Protein AF-A0A7W6A6J6-F1 (afdb_monomer)

Radius of gyration: 18.3 Å; Cα contacts (8 Å, |Δi|>4): 117; chains: 1; bounding box: 33×58×47 Å

Foldseek 3Di:
DDPPPPPPPPPPVDPPQDPVLVVVCVVCVVVCVVLVHHSLNSSLLQLLLVCLLLCLLLVVLDDPVVSVCSLCVCPPPSLVVDPVSVVSNVSSVVSNVNSVVVNVPDPDDSVNSVVSVVVSVVSSVCSVPDDD

Organism: NCBI:txid74329

Sequence (132 aa):
MIAIIAAALLIQAAPREDPGFTDIWNEYGSAMEAEGITRRMAAQAYTWTEGQYHLGLCRRYLDQDDVTFWREWWKNTPLEQSVMGRRLLEVGSTNYTEGLEAAVTEPITSAHCQRIADSWFADMKRLTEEPQ

Secondary structure (DSSP, 8-state):
------------------HHHHHHHHHHHHHHHHTT--HHHHHHHHHHHHHHHHHHHTGGGS-HHHHHHHHTTTTTSHHHHSHHHHHHHHHHHHHHHHHHHHTTTS---HHHHHHHHHHHHHHHHHHHHS--

Solvent-accessible surface area (backbone atoms only — not comparable to full-atom values): 7647 Å² total; per-residue (Å²): 138,84,83,78,79,79,78,76,77,78,71,72,73,68,79,81,69,53,70,70,55,52,54,51,42,75,76,43,36,73,61,35,45,75,51,65,39,47,71,60,56,50,51,47,46,50,56,49,24,64,46,21,24,56,52,25,40,35,40,94,69,50,58,68,66,60,52,48,49,64,77,46,64,58,66,96,41,54,40,70,79,23,75,67,34,38,51,46,55,49,52,17,52,49,31,20,52,54,13,44,59,46,44,77,78,51,97,76,50,60,74,57,41,50,54,52,51,55,52,50,50,53,51,56,47,48,65,69,72,57,88,128

Structure (mmCIF, N/CA/C/O backbone):
data_AF-A0A7W6A6J6-F1
#
_entry.id   AF-A0A7W6A6J6-F1
#
loop_
_atom_site.group_PDB
_atom_site.id
_atom_site.type_symbol
_atom_site.label_atom_id
_atom_site.label_alt_id
_atom_site.label_comp_id
_atom_site.label_asym_id
_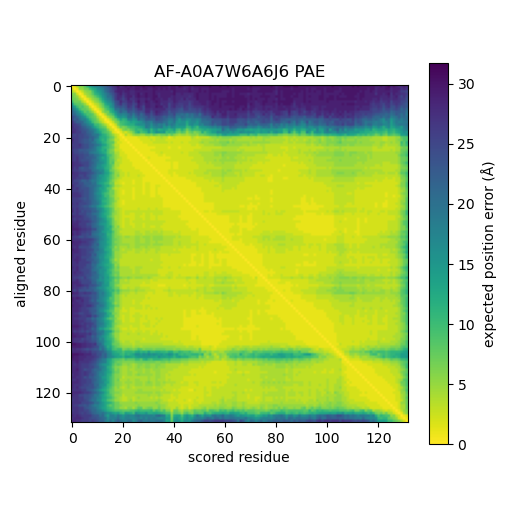atom_site.label_entity_id
_atom_site.label_seq_id
_atom_site.pdbx_PDB_ins_code
_atom_site.Cartn_x
_atom_site.Cartn_y
_atom_site.Cartn_z
_atom_site.occupancy
_atom_site.B_iso_or_equiv
_atom_site.auth_seq_id
_atom_site.auth_comp_id
_atom_site.auth_asym_id
_atom_site.auth_atom_id
_atom_site.pdbx_PDB_model_num
ATOM 1 N N . MET A 1 1 ? 13.145 -48.830 32.137 1.00 37.81 1 MET A N 1
ATOM 2 C CA . MET A 1 1 ? 13.127 -48.050 30.882 1.00 37.81 1 MET A CA 1
ATOM 3 C C . MET A 1 1 ? 12.206 -46.866 31.099 1.00 37.81 1 MET A C 1
ATOM 5 O O . MET A 1 1 ? 11.012 -47.076 31.250 1.00 37.81 1 MET A O 1
ATOM 9 N N . ILE A 1 2 ? 12.761 -45.664 31.237 1.00 41.75 2 ILE A N 1
ATOM 10 C CA . ILE A 1 2 ? 11.989 -44.428 31.410 1.00 41.75 2 ILE A CA 1
ATOM 11 C C . ILE A 1 2 ? 11.898 -43.793 30.025 1.00 41.75 2 ILE A C 1
ATOM 13 O O . ILE A 1 2 ? 12.915 -43.390 29.467 1.00 41.75 2 ILE A O 1
ATOM 17 N N . ALA A 1 3 ? 10.697 -43.772 29.450 1.00 43.38 3 ALA A N 1
ATOM 18 C CA . ALA A 1 3 ? 10.422 -43.026 28.233 1.00 43.38 3 ALA A CA 1
ATOM 19 C C . ALA A 1 3 ? 10.336 -41.542 28.606 1.00 43.38 3 ALA A C 1
ATOM 21 O O . ALA A 1 3 ? 9.366 -41.100 29.219 1.00 43.38 3 ALA A O 1
ATOM 22 N N . ILE A 1 4 ? 11.384 -40.787 28.283 1.00 46.91 4 ILE A N 1
ATOM 23 C CA . ILE A 1 4 ? 11.362 -39.329 28.364 1.00 46.91 4 ILE A CA 1
ATOM 24 C C . ILE A 1 4 ? 10.522 -38.852 27.180 1.00 46.91 4 ILE A C 1
ATOM 26 O O . ILE A 1 4 ? 10.977 -38.864 26.038 1.00 46.91 4 ILE A O 1
ATOM 30 N N . ILE A 1 5 ? 9.275 -38.473 27.451 1.00 52.53 5 ILE A N 1
ATOM 31 C CA . ILE A 1 5 ? 8.459 -37.727 26.498 1.00 52.53 5 ILE A CA 1
ATOM 32 C C . ILE A 1 5 ? 9.058 -36.323 26.454 1.00 52.53 5 ILE A C 1
ATOM 34 O O . ILE A 1 5 ? 8.854 -35.515 27.359 1.00 52.53 5 ILE A O 1
ATOM 38 N N . ALA A 1 6 ? 9.854 -36.057 25.421 1.00 46.44 6 ALA A N 1
ATOM 39 C CA . ALA A 1 6 ? 10.273 -34.711 25.083 1.00 46.44 6 ALA A CA 1
ATOM 40 C C . ALA A 1 6 ? 9.022 -33.936 24.654 1.00 46.44 6 ALA A C 1
ATOM 42 O O . ALA A 1 6 ? 8.547 -34.067 23.527 1.00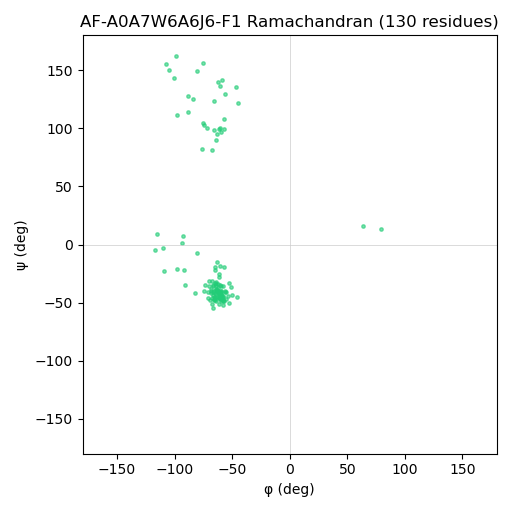 46.44 6 ALA A O 1
ATOM 43 N N . ALA A 1 7 ? 8.459 -33.161 25.580 1.00 46.25 7 ALA A N 1
ATOM 44 C CA . ALA A 1 7 ? 7.513 -32.112 25.253 1.00 46.25 7 ALA A CA 1
ATOM 45 C C . ALA A 1 7 ? 8.262 -31.090 24.392 1.00 46.25 7 ALA A C 1
ATOM 47 O O . ALA A 1 7 ? 8.986 -30.234 24.900 1.00 46.25 7 ALA A O 1
ATOM 48 N N . ALA A 1 8 ? 8.148 -31.238 23.073 1.00 43.28 8 ALA A N 1
ATOM 49 C CA . ALA A 1 8 ? 8.545 -30.217 22.128 1.00 43.28 8 ALA A CA 1
ATOM 50 C C . ALA A 1 8 ? 7.697 -28.977 22.430 1.00 43.28 8 ALA A C 1
ATOM 52 O O . ALA A 1 8 ? 6.520 -28.910 22.077 1.00 43.28 8 ALA A O 1
ATOM 53 N N . LEU A 1 9 ? 8.290 -28.023 23.147 1.00 41.59 9 LEU A N 1
ATOM 54 C CA . LEU A 1 9 ? 7.786 -26.664 23.237 1.00 41.59 9 LEU A CA 1
ATOM 55 C C . LEU A 1 9 ? 7.763 -26.123 21.802 1.00 41.59 9 LEU A C 1
ATOM 57 O O . LEU A 1 9 ? 8.781 -25.682 21.271 1.00 41.59 9 LEU A O 1
ATOM 61 N N . LEU A 1 10 ? 6.599 -26.187 21.158 1.00 40.84 10 LEU A N 1
ATOM 62 C CA . LEU A 1 10 ? 6.283 -25.343 20.017 1.00 40.84 10 LEU A CA 1
ATOM 63 C C . LEU A 1 10 ? 6.177 -23.920 20.566 1.00 40.84 10 LEU A C 1
ATOM 65 O O . LEU A 1 10 ? 5.091 -23.432 20.869 1.00 40.84 10 LEU A O 1
ATOM 69 N N . ILE A 1 11 ? 7.328 -23.269 20.744 1.00 37.56 11 ILE A N 1
ATOM 70 C CA . ILE A 1 11 ? 7.391 -21.814 20.761 1.00 37.56 11 ILE A CA 1
ATOM 71 C C . ILE A 1 11 ? 6.964 -21.426 19.349 1.00 37.56 11 ILE A C 1
ATOM 73 O O . ILE A 1 11 ? 7.779 -21.399 18.429 1.00 37.56 11 ILE A O 1
ATOM 77 N N . GLN A 1 12 ? 5.659 -21.227 19.159 1.00 38.56 12 GLN A N 1
ATOM 78 C CA . GLN A 1 12 ? 5.164 -20.420 18.059 1.00 38.56 12 GLN A CA 1
ATOM 79 C C . GLN A 1 12 ? 5.841 -19.075 18.276 1.00 38.56 12 GLN A C 1
ATOM 81 O O . GLN A 1 12 ? 5.498 -18.347 19.207 1.00 38.56 12 GLN A O 1
ATOM 86 N N . ALA A 1 13 ? 6.924 -18.830 17.537 1.00 38.00 13 ALA A N 1
ATOM 87 C CA . ALA A 1 13 ? 7.537 -17.523 17.513 1.00 38.00 13 ALA A CA 1
ATOM 88 C C . ALA A 1 13 ? 6.414 -16.598 17.066 1.00 38.00 13 ALA A C 1
ATOM 90 O O . ALA A 1 13 ? 5.965 -16.711 15.927 1.00 38.00 13 ALA A O 1
ATOM 91 N N . ALA A 1 14 ? 5.906 -15.781 17.994 1.00 44.00 14 ALA A N 1
ATOM 92 C CA . ALA A 1 14 ? 4.965 -14.736 17.647 1.00 44.00 14 ALA A CA 1
ATOM 93 C C . ALA A 1 14 ? 5.539 -14.026 16.414 1.00 44.00 14 ALA A C 1
ATOM 95 O O . ALA A 1 14 ? 6.767 -13.824 16.382 1.00 44.00 14 ALA A O 1
ATOM 96 N N . PRO A 1 15 ? 4.722 -13.731 15.390 1.00 47.38 15 PRO A N 1
ATOM 97 C CA . PRO A 1 15 ? 5.196 -12.974 14.242 1.00 47.38 15 PRO A CA 1
ATOM 98 C C . PRO A 1 15 ? 6.010 -11.799 14.770 1.00 47.38 15 PRO A C 1
ATOM 100 O O . PRO A 1 15 ? 5.532 -11.040 15.613 1.00 47.38 15 PRO A O 1
ATOM 103 N N . ARG A 1 16 ? 7.284 -11.713 14.366 1.00 47.41 16 ARG A N 1
ATOM 104 C CA . ARG A 1 16 ? 8.099 -10.539 14.674 1.00 47.41 16 ARG A CA 1
ATOM 105 C C . ARG A 1 16 ? 7.402 -9.370 13.997 1.00 47.41 16 ARG A C 1
ATOM 107 O O . ARG A 1 16 ? 7.521 -9.218 12.786 1.00 47.41 16 ARG A O 1
ATOM 114 N N . GLU A 1 17 ? 6.637 -8.612 14.770 1.00 54.16 17 GLU A N 1
ATOM 115 C CA . GLU A 1 17 ? 6.154 -7.312 14.341 1.00 54.16 17 GLU A CA 1
ATOM 116 C C . GLU A 1 17 ? 7.373 -6.431 14.076 1.00 54.16 17 GLU A C 1
ATOM 118 O O . GLU A 1 17 ? 8.356 -6.458 14.828 1.00 54.16 17 GLU A O 1
ATOM 123 N N . ASP A 1 18 ? 7.321 -5.694 12.970 1.00 62.03 18 ASP A N 1
ATOM 124 C CA . ASP A 1 18 ? 8.343 -4.717 12.635 1.00 62.03 18 ASP A CA 1
ATOM 125 C C . ASP A 1 18 ? 8.476 -3.714 13.802 1.00 62.03 18 ASP A C 1
ATOM 127 O O . ASP A 1 18 ? 7.452 -3.195 14.276 1.00 62.03 18 ASP A O 1
ATOM 131 N N . PRO A 1 19 ? 9.696 -3.441 14.311 1.00 60.66 19 PRO A N 1
ATOM 132 C CA . PRO A 1 19 ? 9.909 -2.421 15.334 1.00 60.66 19 PRO A CA 1
ATOM 133 C C . PRO A 1 19 ? 9.281 -1.069 14.962 1.00 60.66 19 PRO A C 1
ATOM 135 O O . PRO A 1 19 ? 8.696 -0.416 15.823 1.00 60.66 19 PRO A O 1
ATOM 138 N N . GLY A 1 20 ? 9.315 -0.696 13.678 1.00 78.94 20 GLY A N 1
ATOM 139 C CA . GLY A 1 20 ? 8.698 0.523 13.160 1.00 78.94 20 GLY A CA 1
ATOM 140 C C . GLY A 1 20 ? 7.175 0.532 13.294 1.00 78.94 20 GLY A C 1
ATOM 141 O O . GLY A 1 20 ? 6.601 1.550 13.683 1.00 78.94 20 GLY A O 1
ATOM 142 N N . PHE A 1 21 ? 6.505 -0.602 13.064 1.00 86.50 21 PHE A N 1
ATOM 143 C CA . PHE A 1 21 ? 5.060 -0.706 13.292 1.00 86.50 21 PHE A CA 1
ATOM 144 C C . PHE A 1 21 ? 4.708 -0.627 14.781 1.00 86.50 21 PHE A C 1
ATOM 146 O O . PHE A 1 21 ? 3.744 0.044 15.153 1.00 86.50 21 PHE A O 1
ATOM 153 N N . THR A 1 22 ? 5.490 -1.288 15.639 1.00 87.62 22 THR A N 1
ATOM 154 C CA . THR A 1 22 ? 5.242 -1.305 17.090 1.00 87.62 22 THR A CA 1
ATOM 155 C C . THR A 1 22 ? 5.264 0.106 17.675 1.00 87.62 22 THR A C 1
ATOM 157 O O . THR A 1 22 ? 4.384 0.455 18.463 1.00 87.62 22 THR A O 1
ATOM 160 N N . ASP A 1 23 ? 6.221 0.935 17.261 1.00 88.00 23 ASP A N 1
ATOM 161 C CA . ASP A 1 23 ? 6.324 2.322 17.718 1.00 88.00 23 ASP A CA 1
ATOM 162 C C . ASP A 1 23 ? 5.129 3.167 17.251 1.00 88.00 23 ASP A C 1
ATOM 164 O O . ASP A 1 23 ? 4.498 3.846 18.064 1.00 88.00 23 ASP A O 1
ATOM 168 N N . ILE A 1 24 ? 4.736 3.044 15.977 1.00 87.00 24 ILE A N 1
ATOM 169 C CA . ILE A 1 24 ? 3.548 3.723 15.431 1.00 87.00 24 ILE A CA 1
ATOM 170 C C . ILE A 1 24 ? 2.285 3.299 16.184 1.00 87.00 24 ILE A C 1
ATOM 172 O O . ILE A 1 24 ? 1.445 4.139 16.511 1.00 87.00 24 ILE A O 1
ATOM 176 N N . TRP A 1 25 ? 2.134 2.007 16.476 1.00 90.81 25 TRP A N 1
ATOM 177 C CA . TRP A 1 25 ? 0.975 1.507 17.205 1.00 90.81 25 TRP A CA 1
ATOM 178 C C . TRP A 1 25 ? 0.947 2.008 18.651 1.00 90.81 25 TRP A C 1
ATOM 180 O O . TRP A 1 25 ? -0.106 2.403 19.145 1.00 90.81 25 TRP A O 1
ATOM 190 N N . ASN A 1 26 ? 2.093 2.048 19.329 1.00 92.62 26 ASN A N 1
ATOM 191 C CA . ASN A 1 26 ? 2.172 2.574 20.691 1.00 92.62 26 ASN A CA 1
ATOM 192 C C . ASN A 1 26 ? 1.824 4.069 20.757 1.00 92.62 26 ASN A C 1
ATOM 194 O O . ASN A 1 26 ? 1.237 4.515 21.742 1.00 92.62 26 ASN A O 1
ATOM 198 N N . GLU A 1 27 ? 2.165 4.838 19.722 1.00 91.69 27 GLU A N 1
ATOM 199 C CA . GLU A 1 27 ? 1.893 6.275 19.666 1.00 91.69 27 GLU A CA 1
ATOM 200 C C . GLU A 1 27 ? 0.455 6.596 19.218 1.00 91.69 27 GLU A C 1
ATOM 202 O O . GLU A 1 27 ? -0.200 7.461 19.804 1.00 91.69 27 GLU A O 1
ATOM 207 N N . TYR A 1 28 ? -0.065 5.887 18.211 1.00 90.69 28 TYR A N 1
ATOM 208 C CA . TYR A 1 28 ? -1.320 6.238 17.531 1.00 90.69 28 TYR A CA 1
ATOM 209 C C . TYR A 1 28 ? -2.439 5.196 17.666 1.00 90.69 28 TYR A C 1
ATOM 211 O O . TYR A 1 28 ? -3.563 5.458 17.229 1.00 90.6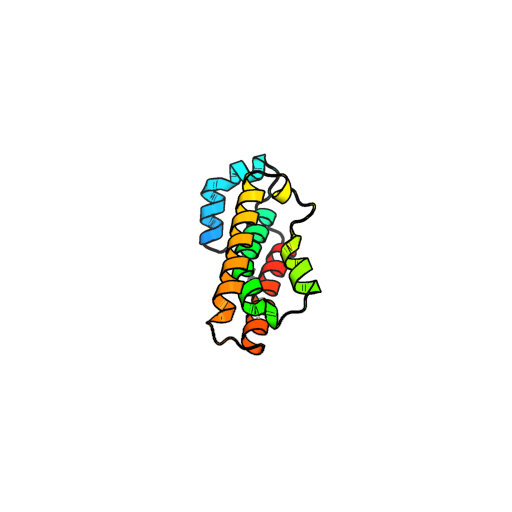9 28 TYR A O 1
ATOM 219 N N . GLY A 1 29 ? -2.177 4.043 18.288 1.00 93.12 29 GLY A N 1
ATOM 220 C CA . GLY A 1 29 ? -3.092 2.899 18.348 1.00 93.12 29 GLY A CA 1
ATOM 221 C C . GLY A 1 29 ? -4.466 3.250 18.911 1.00 93.12 29 GLY A C 1
ATOM 222 O O . GLY A 1 29 ? -5.472 2.979 18.266 1.00 93.12 29 GLY A O 1
ATOM 223 N N . SER A 1 30 ? -4.534 3.971 20.033 1.00 94.88 30 SER A N 1
ATOM 224 C CA . SER A 1 30 ? -5.817 4.388 20.625 1.00 94.88 30 SER A CA 1
ATOM 225 C C . SER A 1 30 ? -6.655 5.279 19.694 1.00 94.88 30 SER A C 1
ATOM 227 O O . SER A 1 30 ? -7.882 5.205 19.701 1.00 94.88 30 SER A O 1
ATOM 229 N N . ALA A 1 31 ? -6.012 6.133 18.888 1.00 92.94 31 ALA A N 1
ATOM 230 C CA . ALA A 1 31 ? -6.706 6.976 17.913 1.00 92.94 31 ALA A CA 1
ATOM 231 C C . ALA A 1 31 ? -7.186 6.156 16.707 1.00 92.94 31 ALA A C 1
ATOM 233 O O . ALA A 1 31 ? -8.305 6.346 16.238 1.00 92.94 31 ALA A O 1
ATOM 234 N N . MET A 1 32 ? -6.367 5.208 16.243 1.00 93.69 32 MET A N 1
ATOM 235 C CA . MET A 1 32 ? -6.746 4.255 15.199 1.00 93.69 32 MET A CA 1
ATOM 236 C C . MET A 1 32 ? -7.944 3.398 15.638 1.00 93.69 32 MET A C 1
ATOM 238 O O . MET A 1 32 ? -8.920 3.288 14.896 1.00 93.69 32 MET A O 1
ATOM 242 N N . GLU A 1 33 ? -7.931 2.874 16.864 1.00 95.56 33 GLU A N 1
ATOM 243 C CA . GLU A 1 33 ? -9.036 2.089 17.425 1.00 95.56 33 GLU A CA 1
ATOM 244 C C . GLU A 1 33 ? -10.331 2.902 17.528 1.00 95.56 33 GLU A C 1
ATOM 246 O O . GLU A 1 33 ? -11.398 2.404 17.164 1.00 95.56 33 GLU A O 1
ATOM 251 N N . ALA A 1 34 ? -10.248 4.169 17.953 1.00 94.88 34 ALA A N 1
ATOM 252 C CA . ALA A 1 34 ? -11.400 5.072 18.005 1.00 94.88 34 ALA A CA 1
ATOM 253 C C . ALA A 1 34 ? -12.025 5.333 16.619 1.00 94.88 34 ALA A C 1
ATOM 255 O O . ALA A 1 34 ? -13.217 5.625 16.524 1.00 94.88 34 ALA A O 1
ATOM 256 N N . GLU A 1 35 ? -11.242 5.192 15.547 1.00 94.44 35 GLU A N 1
ATOM 257 C CA . GLU A 1 35 ? -11.688 5.291 14.153 1.00 94.44 35 GLU A CA 1
ATOM 258 C C . GLU A 1 35 ? -12.087 3.930 13.544 1.00 94.44 35 GLU A C 1
ATOM 260 O O . GLU A 1 35 ? -12.373 3.840 12.349 1.00 94.44 35 GLU A O 1
ATOM 265 N N . GLY A 1 36 ? -12.130 2.860 14.347 1.00 94.19 36 GLY A N 1
ATOM 266 C CA . GLY A 1 36 ? -12.495 1.514 13.899 1.00 94.19 36 GLY A CA 1
ATOM 267 C C . GLY A 1 36 ? -11.368 0.756 13.190 1.00 94.19 36 GLY A C 1
ATOM 268 O O . GLY A 1 36 ? -11.620 -0.277 12.566 1.00 94.19 36 GLY A O 1
ATOM 269 N N . ILE A 1 37 ? -10.127 1.239 13.277 1.00 94.50 37 ILE A N 1
ATOM 270 C CA . ILE A 1 37 ? -8.946 0.548 12.760 1.00 94.50 37 ILE A CA 1
ATOM 271 C C . ILE A 1 37 ? -8.396 -0.375 13.843 1.00 94.50 37 ILE A C 1
ATOM 273 O O . ILE A 1 37 ? -7.893 0.062 14.873 1.00 94.50 37 ILE A O 1
ATOM 277 N N . THR A 1 38 ? -8.459 -1.678 13.584 1.00 93.31 38 THR A N 1
ATOM 278 C CA . THR A 1 38 ? -7.839 -2.682 14.458 1.00 93.31 38 THR A CA 1
ATOM 279 C C . THR A 1 38 ? -6.321 -2.701 14.280 1.00 93.31 38 THR A C 1
ATOM 281 O O . THR A 1 38 ? -5.824 -2.384 13.197 1.00 93.31 38 THR A O 1
ATOM 284 N N . ARG A 1 39 ? -5.581 -3.173 15.294 1.00 91.62 39 ARG A N 1
ATOM 285 C CA . ARG A 1 39 ? -4.125 -3.398 15.195 1.00 91.62 39 ARG A CA 1
ATOM 286 C C . ARG A 1 39 ? -3.742 -4.200 13.959 1.00 91.62 39 ARG A C 1
ATOM 288 O O . ARG A 1 39 ? -2.825 -3.819 13.244 1.00 91.62 39 ARG A O 1
ATOM 295 N N . ARG A 1 40 ? -4.492 -5.267 13.661 1.00 90.12 40 ARG A N 1
ATOM 296 C CA . ARG A 1 40 ? -4.272 -6.092 12.467 1.00 90.12 40 ARG A CA 1
ATOM 297 C C . ARG A 1 40 ? -4.414 -5.280 11.181 1.00 90.12 40 ARG A C 1
ATOM 299 O O . ARG A 1 40 ? -3.540 -5.350 10.327 1.00 90.12 40 ARG A O 1
ATOM 306 N N . MET A 1 41 ? -5.487 -4.502 11.045 1.00 91.94 41 MET A N 1
ATOM 307 C CA . MET A 1 41 ? -5.668 -3.636 9.875 1.00 91.94 41 MET A CA 1
ATOM 308 C C . MET A 1 41 ? -4.556 -2.595 9.760 1.00 91.94 41 MET A C 1
ATOM 310 O O . MET A 1 41 ? -4.092 -2.337 8.655 1.00 91.94 41 MET A O 1
ATOM 314 N N . ALA A 1 42 ? -4.127 -2.003 10.877 1.00 92.19 42 ALA A N 1
ATOM 315 C CA . ALA A 1 42 ? -3.027 -1.046 10.889 1.00 92.19 42 ALA A CA 1
ATOM 316 C C . ALA A 1 42 ? -1.707 -1.704 10.458 1.00 92.19 42 ALA A C 1
ATOM 318 O O . ALA A 1 42 ? -0.996 -1.136 9.636 1.00 92.19 42 ALA A O 1
ATOM 319 N N . ALA A 1 43 ? -1.421 -2.920 10.935 1.00 92.12 43 ALA A N 1
ATOM 320 C CA . ALA A 1 43 ? -0.247 -3.691 10.528 1.00 92.12 43 ALA A CA 1
ATOM 321 C C . ALA A 1 43 ? -0.283 -4.003 9.027 1.00 92.12 43 ALA A C 1
ATOM 323 O O . ALA A 1 43 ? 0.688 -3.764 8.317 1.00 92.12 43 ALA A O 1
ATOM 324 N N . GLN A 1 44 ? -1.431 -4.457 8.517 1.00 92.00 44 GLN A N 1
ATOM 325 C CA . GLN A 1 44 ? -1.611 -4.700 7.086 1.00 92.00 44 GLN A CA 1
ATOM 326 C C . GLN A 1 44 ? -1.459 -3.413 6.264 1.00 92.00 44 GLN A C 1
ATOM 328 O O . GLN A 1 44 ? -0.816 -3.438 5.223 1.00 92.00 44 GLN A O 1
ATOM 333 N N . ALA A 1 45 ? -2.004 -2.283 6.723 1.00 93.00 45 ALA A N 1
ATOM 334 C CA . ALA A 1 45 ? -1.864 -0.989 6.053 1.00 93.00 45 ALA A CA 1
ATOM 335 C C . ALA A 1 45 ? -0.415 -0.471 6.069 1.00 93.00 45 ALA A C 1
ATOM 337 O O . ALA A 1 45 ? 0.030 0.148 5.099 1.00 93.00 45 ALA A O 1
ATOM 338 N N . TYR A 1 46 ? 0.327 -0.743 7.143 1.00 92.06 46 TYR A N 1
ATOM 339 C CA . TYR A 1 46 ? 1.746 -0.423 7.261 1.00 92.06 46 TYR A CA 1
ATOM 340 C C . TYR A 1 46 ? 2.575 -1.250 6.272 1.00 92.06 46 TYR A C 1
ATOM 342 O O . TYR A 1 46 ? 3.219 -0.684 5.392 1.00 92.06 46 TYR A O 1
ATOM 350 N N . THR A 1 47 ? 2.452 -2.579 6.307 1.00 92.25 47 THR A N 1
ATOM 351 C CA . THR A 1 47 ? 3.125 -3.471 5.347 1.00 92.25 47 THR A CA 1
ATOM 352 C C . THR A 1 47 ? 2.703 -3.178 3.907 1.00 92.25 47 THR A C 1
ATOM 354 O O . THR A 1 47 ? 3.517 -3.240 2.984 1.00 92.25 47 THR A O 1
ATOM 357 N N . TRP A 1 48 ? 1.439 -2.805 3.689 1.00 94.88 48 TRP A N 1
ATOM 358 C CA . TRP A 1 48 ? 0.960 -2.351 2.390 1.00 94.88 48 TRP A CA 1
ATOM 359 C C . TRP A 1 48 ? 1.713 -1.109 1.912 1.00 94.88 48 TRP A C 1
ATOM 361 O O . TRP A 1 48 ? 2.168 -1.090 0.768 1.00 94.88 48 TRP A O 1
ATOM 371 N N . THR A 1 49 ? 1.869 -0.114 2.791 1.00 93.62 49 THR A N 1
ATOM 372 C CA . THR A 1 49 ? 2.571 1.155 2.538 1.00 93.62 49 THR A CA 1
ATOM 373 C C . THR A 1 49 ? 4.034 0.934 2.165 1.00 93.62 49 THR A C 1
ATOM 375 O O . THR A 1 49 ? 4.512 1.532 1.199 1.00 93.62 49 THR A O 1
ATOM 378 N N . GLU A 1 50 ? 4.736 0.057 2.881 1.00 89.88 50 GLU A N 1
ATOM 379 C CA . GLU A 1 50 ? 6.135 -0.286 2.590 1.00 89.88 50 GLU A CA 1
ATOM 380 C C . GLU A 1 50 ? 6.284 -0.981 1.233 1.00 89.88 50 GLU A C 1
ATOM 382 O O . GLU A 1 50 ? 7.157 -0.640 0.433 1.00 89.88 50 GLU A O 1
ATOM 387 N N . GLY A 1 51 ? 5.370 -1.903 0.918 1.00 93.31 51 GLY A N 1
ATOM 388 C CA . GLY A 1 51 ? 5.370 -2.609 -0.362 1.00 93.31 51 GLY A CA 1
ATOM 389 C C . GLY A 1 51 ? 5.107 -1.713 -1.572 1.00 93.31 51 GLY A C 1
ATOM 390 O O . GLY A 1 51 ? 5.493 -2.067 -2.687 1.00 93.31 51 GLY A O 1
ATOM 391 N N . GLN A 1 52 ? 4.486 -0.541 -1.387 1.00 96.81 52 GLN A N 1
ATOM 392 C CA . GLN A 1 52 ? 4.109 0.325 -2.504 1.00 96.81 52 GLN A CA 1
ATOM 393 C C . GLN A 1 52 ? 5.303 0.857 -3.295 1.00 96.81 52 GLN A C 1
ATOM 395 O O . GLN A 1 52 ? 5.221 0.902 -4.524 1.00 96.81 52 GLN A O 1
ATOM 400 N N . TYR A 1 53 ? 6.414 1.199 -2.633 1.00 95.50 53 TYR A N 1
ATOM 401 C CA . TYR A 1 53 ? 7.628 1.629 -3.333 1.00 95.50 53 TYR A CA 1
ATOM 402 C C . TYR A 1 53 ? 8.103 0.548 -4.300 1.00 95.50 53 TYR A C 1
ATOM 404 O O . TYR A 1 53 ? 8.291 0.793 -5.492 1.00 95.50 53 TYR A O 1
ATOM 412 N N . HIS A 1 54 ? 8.190 -0.688 -3.816 1.00 94.38 54 HIS A N 1
ATOM 413 C CA . HIS A 1 54 ? 8.588 -1.814 -4.643 1.00 94.38 54 HIS A CA 1
ATOM 414 C C . HIS A 1 54 ? 7.568 -2.144 -5.734 1.00 94.38 54 HIS A C 1
ATOM 416 O O . HIS A 1 54 ? 7.970 -2.483 -6.845 1.00 94.38 54 HIS A O 1
ATOM 422 N N . LEU A 1 55 ? 6.268 -1.998 -5.466 1.00 95.38 55 LEU A N 1
ATOM 423 C CA . LEU A 1 55 ? 5.219 -2.183 -6.469 1.00 95.38 55 LEU A CA 1
ATOM 424 C C . LEU A 1 55 ? 5.377 -1.196 -7.639 1.00 95.38 55 LEU A C 1
ATOM 426 O O . LEU A 1 55 ? 5.233 -1.591 -8.797 1.00 95.38 55 LEU A O 1
ATOM 430 N N . GLY A 1 56 ? 5.720 0.064 -7.350 1.00 96.06 56 GLY A N 1
ATOM 431 C CA . GLY A 1 56 ? 6.030 1.078 -8.362 1.00 96.06 56 GLY A CA 1
ATOM 432 C C . GLY A 1 56 ? 7.324 0.762 -9.107 1.00 96.06 56 GLY A C 1
ATOM 433 O O . GLY A 1 56 ? 7.338 0.658 -10.333 1.00 96.06 56 GLY A O 1
ATOM 434 N N . LEU A 1 57 ? 8.392 0.499 -8.357 1.00 95.19 57 LEU A N 1
ATOM 435 C CA . LEU A 1 57 ? 9.722 0.173 -8.870 1.00 95.19 57 LEU A CA 1
ATOM 436 C C . LEU A 1 57 ? 9.714 -1.022 -9.833 1.00 95.19 57 LEU A C 1
ATOM 438 O O . LEU A 1 57 ? 10.365 -1.028 -10.879 1.00 95.19 57 LEU A O 1
ATOM 442 N N . CYS A 1 58 ? 8.923 -2.035 -9.495 1.00 95.12 58 CYS A N 1
ATOM 443 C CA . CYS A 1 58 ? 8.804 -3.270 -10.250 1.00 95.12 58 CYS A CA 1
ATOM 444 C C . CYS A 1 58 ? 7.668 -3.283 -11.264 1.00 95.12 58 CYS A C 1
ATOM 446 O O . CYS A 1 58 ? 7.514 -4.284 -11.968 1.00 95.12 58 CYS A O 1
ATOM 448 N N . ARG A 1 59 ? 6.908 -2.189 -11.398 1.00 94.44 59 ARG A N 1
ATOM 449 C CA . ARG A 1 59 ? 5.670 -2.133 -12.183 1.00 94.44 59 ARG A CA 1
ATOM 450 C C . ARG A 1 59 ? 5.799 -2.782 -13.559 1.00 94.44 59 ARG A C 1
ATOM 452 O O . ARG A 1 59 ? 4.932 -3.562 -13.932 1.00 94.44 59 ARG A O 1
ATOM 459 N N . ARG A 1 60 ? 6.881 -2.516 -14.301 1.00 93.44 60 ARG A N 1
ATOM 460 C CA . ARG A 1 60 ? 7.094 -3.024 -15.676 1.00 93.44 60 ARG A CA 1
ATOM 461 C C . ARG A 1 60 ? 7.205 -4.551 -15.801 1.00 93.44 60 ARG A C 1
ATOM 463 O O . ARG A 1 60 ? 7.151 -5.064 -16.913 1.00 93.44 60 ARG A O 1
ATOM 470 N N . TYR A 1 61 ? 7.410 -5.254 -14.690 1.00 93.00 61 TYR A N 1
ATOM 471 C CA . TYR A 1 61 ? 7.569 -6.709 -14.635 1.00 93.00 61 TYR A CA 1
ATOM 472 C C . TYR A 1 61 ? 6.389 -7.425 -13.982 1.00 93.00 61 TYR A C 1
ATOM 474 O O . TYR A 1 61 ? 6.407 -8.649 -13.903 1.00 93.00 61 TYR A O 1
ATOM 482 N N . LEU A 1 62 ? 5.403 -6.672 -13.500 1.00 90.62 62 LEU A N 1
ATOM 483 C CA . LEU A 1 62 ? 4.239 -7.200 -12.806 1.00 90.62 62 LEU A CA 1
ATOM 484 C C . LEU A 1 62 ? 3.013 -7.150 -13.712 1.00 90.62 62 LEU A C 1
ATOM 486 O O . LEU A 1 62 ? 2.883 -6.258 -14.563 1.00 90.62 62 LEU A O 1
ATOM 490 N N . ASP A 1 63 ? 2.109 -8.099 -13.492 1.00 91.69 63 ASP A N 1
ATOM 491 C CA . ASP A 1 63 ? 0.796 -8.090 -14.118 1.00 91.69 63 ASP 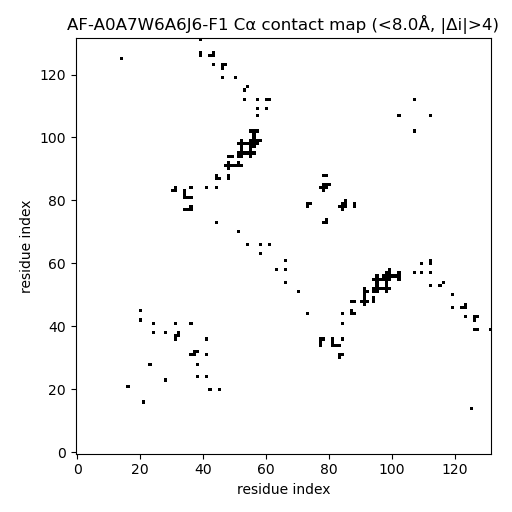A CA 1
ATOM 492 C C . ASP A 1 63 ? -0.002 -6.849 -13.673 1.00 91.69 63 ASP A C 1
ATOM 494 O O . ASP A 1 63 ? 0.084 -6.404 -12.525 1.00 91.69 63 ASP A O 1
ATOM 498 N N . GLN A 1 64 ? -0.737 -6.232 -14.600 1.00 92.50 64 GLN A N 1
ATOM 499 C CA . GLN A 1 64 ? -1.477 -5.002 -14.310 1.00 92.50 64 GLN A CA 1
ATOM 500 C C . GLN A 1 64 ? -2.667 -5.253 -13.377 1.00 92.50 64 GLN A C 1
ATOM 502 O O . GLN A 1 64 ? -3.004 -4.355 -12.598 1.00 92.50 64 GLN A O 1
ATOM 507 N N . ASP A 1 65 ? -3.292 -6.427 -13.431 1.00 94.69 65 ASP A N 1
ATOM 508 C CA . ASP A 1 65 ? -4.413 -6.765 -12.558 1.00 94.69 65 ASP A CA 1
ATOM 509 C C . ASP A 1 65 ? -3.911 -6.971 -11.127 1.00 94.69 65 ASP A C 1
ATOM 511 O O . ASP A 1 65 ? -4.501 -6.422 -10.196 1.00 94.69 65 ASP A O 1
ATOM 515 N N . ASP A 1 66 ? -2.758 -7.626 -10.953 1.00 90.81 66 ASP A N 1
ATOM 516 C CA . ASP A 1 66 ? -2.100 -7.757 -9.646 1.00 90.81 66 ASP A CA 1
ATOM 517 C C . ASP A 1 66 ? -1.729 -6.388 -9.071 1.00 90.81 66 ASP A C 1
ATOM 519 O O . ASP A 1 66 ? -2.033 -6.083 -7.917 1.00 90.81 66 ASP A O 1
ATOM 523 N N . VAL A 1 67 ? -1.115 -5.519 -9.881 1.00 93.88 67 VAL A N 1
ATOM 524 C CA . VAL A 1 67 ? -0.799 -4.148 -9.456 1.00 93.88 67 VAL A CA 1
ATOM 525 C C . VAL A 1 67 ? -2.067 -3.418 -9.030 1.00 93.88 67 VAL A C 1
ATOM 527 O O . VAL A 1 67 ? -2.068 -2.762 -7.993 1.00 93.88 67 VAL A O 1
ATOM 530 N N . THR A 1 68 ? -3.150 -3.530 -9.797 1.00 95.81 68 THR A N 1
ATOM 531 C CA . THR A 1 68 ? -4.416 -2.847 -9.497 1.00 95.81 68 THR A CA 1
ATOM 532 C C . THR A 1 68 ? -5.024 -3.369 -8.202 1.00 95.81 68 THR A C 1
ATOM 534 O O . THR A 1 68 ? -5.361 -2.572 -7.328 1.00 95.81 68 THR A O 1
ATOM 537 N N . PHE A 1 69 ? -5.092 -4.692 -8.038 1.00 94.06 69 PHE A N 1
ATOM 538 C CA . PHE A 1 69 ? -5.549 -5.327 -6.806 1.00 94.06 69 PHE A CA 1
ATOM 539 C C . PHE A 1 69 ? -4.773 -4.797 -5.603 1.00 94.06 69 PHE A C 1
ATOM 541 O O . PHE A 1 69 ? -5.366 -4.329 -4.634 1.00 94.06 69 PHE A O 1
ATOM 548 N N . TRP A 1 70 ? -3.443 -4.796 -5.685 1.00 94.12 70 TRP A N 1
ATOM 549 C CA . TRP A 1 70 ? -2.614 -4.349 -4.579 1.00 94.12 70 TRP A CA 1
ATOM 550 C C . TRP A 1 70 ? -2.701 -2.851 -4.347 1.00 94.12 70 TRP A C 1
ATOM 552 O O . TRP A 1 70 ? -2.736 -2.450 -3.195 1.00 94.12 70 TRP A O 1
ATOM 562 N N . ARG A 1 71 ? -2.829 -2.010 -5.375 1.00 96.31 71 ARG A N 1
ATOM 563 C CA . ARG A 1 71 ? -3.068 -0.566 -5.198 1.00 96.31 71 ARG A CA 1
ATOM 564 C C . ARG A 1 71 ? -4.382 -0.269 -4.476 1.00 96.31 71 ARG A C 1
ATOM 566 O O . ARG A 1 71 ? -4.487 0.758 -3.808 1.00 96.31 71 ARG A O 1
ATOM 573 N N . GLU A 1 72 ? -5.357 -1.160 -4.598 1.00 95.81 72 GLU A N 1
ATOM 574 C CA . GLU A 1 72 ? -6.729 -0.961 -4.139 1.00 95.81 72 GLU A CA 1
ATOM 575 C C . GLU A 1 72 ? -7.150 -1.916 -3.013 1.00 95.81 72 GLU A C 1
ATOM 577 O O . GLU A 1 72 ? -8.320 -1.937 -2.638 1.00 95.81 72 GLU A O 1
ATOM 582 N N . TRP A 1 73 ? -6.212 -2.676 -2.440 1.00 93.38 73 TRP A N 1
ATOM 583 C CA . TRP A 1 73 ? -6.474 -3.712 -1.430 1.00 93.38 73 TRP A CA 1
ATOM 584 C C . TRP A 1 73 ? -7.304 -3.211 -0.233 1.00 93.38 73 TRP A C 1
ATOM 586 O O . TRP A 1 73 ? -8.114 -3.941 0.332 1.00 93.38 73 TRP A O 1
ATOM 596 N N . TRP A 1 74 ? -7.128 -1.943 0.132 1.00 93.38 74 TRP A N 1
ATOM 597 C CA . TRP A 1 74 ? -7.804 -1.281 1.246 1.00 93.38 74 TRP A CA 1
ATOM 598 C C . TRP A 1 74 ? -9.233 -0.813 0.928 1.00 93.38 74 TRP A C 1
ATOM 600 O O . TRP A 1 74 ? -9.920 -0.332 1.837 1.00 93.38 74 TRP A O 1
ATOM 610 N N . LYS A 1 75 ? -9.699 -0.894 -0.325 1.00 93.19 75 LYS A N 1
ATOM 611 C CA . LYS A 1 75 ? -11.045 -0.434 -0.697 1.00 93.19 75 LYS A CA 1
ATOM 612 C C . LYS A 1 75 ? -12.108 -1.168 0.109 1.00 93.19 75 LYS A C 1
ATOM 614 O O . LYS A 1 75 ? -12.028 -2.375 0.326 1.00 93.19 75 LYS A O 1
ATOM 619 N N . ASN A 1 76 ? -13.147 -0.436 0.504 1.00 89.88 76 ASN A N 1
ATOM 620 C CA . ASN A 1 76 ? -14.239 -0.942 1.346 1.00 89.88 76 ASN A CA 1
ATOM 621 C C . ASN A 1 76 ? -13.810 -1.376 2.762 1.00 89.88 76 ASN A C 1
ATOM 623 O O . ASN A 1 76 ? -14.571 -2.056 3.451 1.00 89.88 76 ASN A O 1
ATOM 627 N N . THR A 1 77 ? -12.623 -0.974 3.221 1.00 91.62 77 THR A N 1
ATOM 628 C CA . THR A 1 77 ? -12.214 -1.110 4.626 1.00 91.62 77 THR A CA 1
ATOM 629 C C . THR A 1 77 ? -12.415 0.218 5.369 1.00 91.62 77 THR A C 1
ATOM 631 O O . THR A 1 77 ? -12.485 1.277 4.734 1.00 91.62 77 THR A O 1
ATOM 634 N N . PRO A 1 78 ? -12.447 0.218 6.715 1.00 93.38 78 PRO A N 1
ATOM 635 C CA . PRO A 1 78 ? -12.481 1.462 7.482 1.00 93.38 78 PRO A CA 1
ATOM 636 C C . PRO A 1 78 ? -11.305 2.412 7.195 1.00 93.38 78 PRO A C 1
ATOM 638 O O . PRO A 1 78 ? -11.440 3.608 7.443 1.00 93.38 78 PRO A O 1
ATOM 641 N N . LEU A 1 79 ? -10.185 1.927 6.631 1.00 93.94 79 LEU A N 1
ATOM 642 C CA . LEU A 1 79 ? -9.004 2.746 6.318 1.00 93.94 79 LEU A CA 1
ATOM 643 C C . LEU A 1 79 ? -9.339 3.935 5.403 1.00 93.94 79 LEU A C 1
ATOM 645 O O . LEU A 1 79 ? -8.860 5.039 5.634 1.00 93.94 79 LEU A O 1
ATOM 649 N N . GLU A 1 80 ? -10.191 3.735 4.394 1.00 94.75 80 GLU A N 1
ATOM 650 C CA . GLU A 1 80 ? -10.580 4.791 3.445 1.00 94.75 80 GLU A CA 1
ATOM 651 C C . GLU A 1 80 ? -11.424 5.894 4.111 1.00 94.75 80 GLU A C 1
ATOM 653 O O . GLU A 1 80 ? -11.370 7.076 3.754 1.00 94.75 80 GLU A O 1
ATOM 658 N N . GLN A 1 81 ? -12.209 5.514 5.116 1.00 92.19 81 GLN A N 1
ATOM 659 C CA . GLN A 1 81 ? -13.176 6.392 5.773 1.00 92.19 81 GLN A CA 1
ATOM 660 C C . GLN A 1 81 ? -12.570 7.109 6.990 1.00 92.19 81 GLN A C 1
ATOM 662 O O . GLN A 1 81 ? -13.013 8.199 7.360 1.00 92.19 81 GLN A O 1
ATOM 667 N N . SER A 1 82 ? -11.496 6.554 7.542 1.00 93.19 82 SER A N 1
ATOM 668 C CA . SER A 1 82 ? -10.739 7.050 8.688 1.00 93.19 82 SER A CA 1
ATOM 669 C C . SER A 1 82 ? -9.743 8.165 8.315 1.00 93.19 82 SER A C 1
ATOM 671 O O . SER A 1 82 ? -9.202 8.201 7.210 1.00 93.19 82 SER A O 1
ATOM 673 N N . VAL A 1 83 ? -9.481 9.098 9.239 1.00 91.50 83 VAL A N 1
ATOM 674 C CA . VAL A 1 83 ? -8.452 10.137 9.052 1.00 91.50 83 VAL A CA 1
ATOM 675 C C . VAL A 1 83 ? -7.061 9.509 9.087 1.00 91.50 83 VAL A C 1
ATOM 677 O O . VAL A 1 83 ? -6.250 9.784 8.202 1.00 91.50 83 VAL A O 1
ATOM 680 N N . MET A 1 84 ? -6.789 8.659 10.079 1.00 88.06 84 MET A N 1
ATOM 681 C CA . MET A 1 84 ? -5.493 7.988 10.218 1.00 88.06 84 MET A CA 1
ATOM 682 C C . MET A 1 84 ? -5.244 6.970 9.102 1.00 88.06 84 MET A C 1
ATOM 684 O O . MET A 1 84 ? -4.150 6.920 8.544 1.00 88.06 84 MET A O 1
ATOM 688 N N . GLY A 1 85 ? -6.273 6.217 8.718 1.00 90.38 85 GLY A N 1
ATOM 689 C CA . GLY A 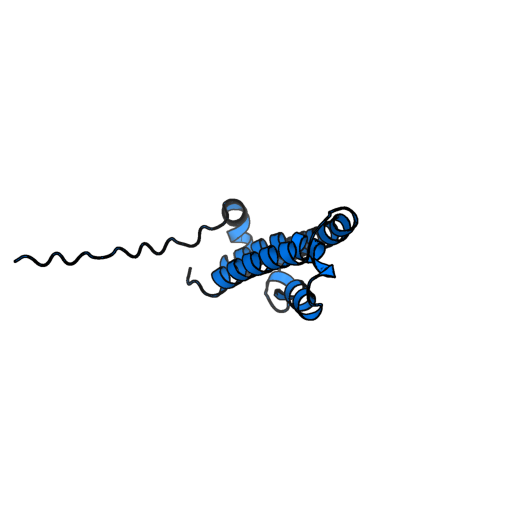1 85 ? -6.236 5.290 7.596 1.00 90.38 85 GLY A CA 1
ATOM 690 C C . GLY A 1 85 ? -5.869 6.001 6.299 1.00 90.38 85 GLY A C 1
ATOM 691 O O . GLY A 1 85 ? -4.883 5.628 5.669 1.00 90.38 85 GLY A O 1
ATOM 692 N N . ARG A 1 86 ? -6.556 7.097 5.946 1.00 92.81 86 ARG A N 1
ATOM 693 C CA . ARG A 1 86 ? -6.221 7.875 4.740 1.00 92.81 86 ARG A CA 1
ATOM 694 C C . ARG A 1 86 ? -4.790 8.403 4.730 1.00 92.81 86 ARG A C 1
ATOM 696 O O . ARG A 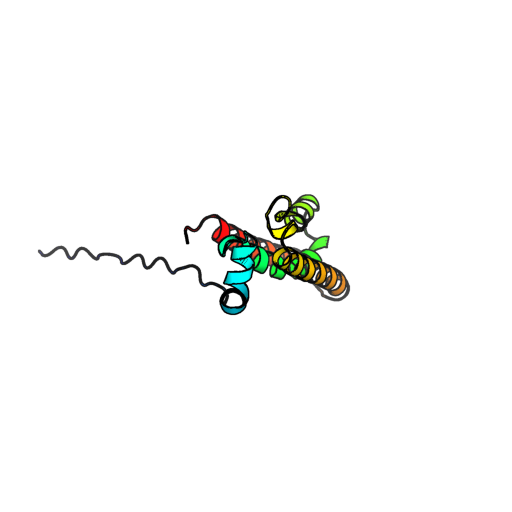1 86 ? -4.188 8.421 3.664 1.00 92.81 86 ARG A O 1
ATOM 703 N N . ARG A 1 87 ? -4.229 8.790 5.882 1.00 90.12 87 ARG A N 1
ATOM 704 C CA . ARG A 1 87 ? -2.820 9.214 5.962 1.00 90.12 87 ARG A CA 1
ATOM 705 C C . ARG A 1 87 ? -1.864 8.084 5.585 1.00 90.12 87 ARG A C 1
ATOM 707 O O . ARG A 1 87 ? -0.961 8.313 4.791 1.00 90.12 87 ARG A O 1
ATOM 714 N N . LEU A 1 88 ? -2.079 6.870 6.098 1.00 89.50 88 LEU A N 1
ATOM 715 C CA . LEU A 1 88 ? -1.278 5.700 5.708 1.00 89.50 88 LEU A CA 1
ATOM 716 C C . L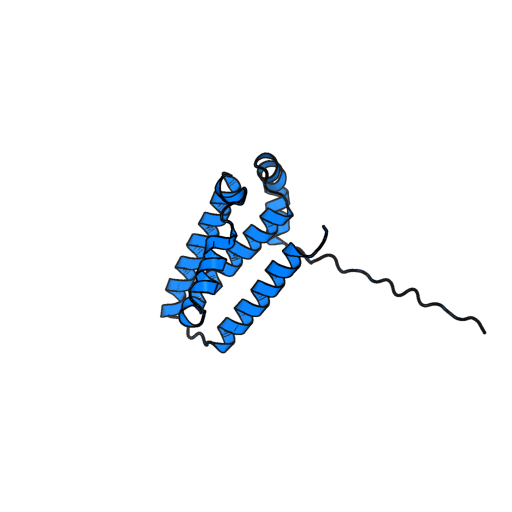EU A 1 88 ? -1.407 5.418 4.201 1.00 89.50 88 LEU A C 1
ATOM 718 O O . LEU A 1 88 ? -0.408 5.206 3.516 1.00 89.50 88 LEU A O 1
ATOM 722 N N . LEU A 1 89 ? -2.628 5.498 3.664 1.00 94.50 89 LEU A N 1
ATOM 723 C CA . LEU A 1 89 ? -2.891 5.294 2.235 1.00 94.50 89 LEU A CA 1
ATOM 724 C C . LEU A 1 89 ? -2.218 6.347 1.338 1.00 94.50 89 LEU A C 1
ATOM 726 O O . LEU A 1 89 ? -1.760 6.031 0.234 1.00 94.50 89 LEU A O 1
ATOM 730 N N . GLU A 1 90 ? -2.143 7.591 1.810 1.00 95.38 90 GLU A N 1
ATOM 731 C CA . GLU A 1 90 ? -1.432 8.682 1.145 1.00 95.38 90 GLU A CA 1
ATOM 732 C C . GLU A 1 90 ? 0.077 8.420 1.121 1.00 95.38 90 GLU A C 1
ATOM 734 O O . GLU A 1 90 ? 0.671 8.476 0.044 1.00 95.38 90 GLU A O 1
ATOM 739 N N . VAL A 1 91 ? 0.678 8.019 2.251 1.00 94.06 91 VAL A N 1
ATOM 740 C CA . VAL A 1 91 ? 2.103 7.641 2.303 1.00 94.06 91 VAL A CA 1
ATOM 741 C C . VAL A 1 91 ? 2.406 6.514 1.317 1.00 94.06 91 VAL A C 1
ATOM 743 O O . VAL A 1 91 ? 3.322 6.639 0.508 1.00 94.06 91 VAL A O 1
ATOM 746 N N . GLY A 1 92 ? 1.606 5.444 1.298 1.00 95.62 92 GLY A N 1
ATOM 747 C CA . GLY A 1 92 ? 1.817 4.370 0.325 1.00 95.62 92 GLY A CA 1
ATOM 748 C C . GLY A 1 92 ? 1.626 4.827 -1.127 1.00 95.62 92 GLY A C 1
ATOM 749 O O . GLY A 1 92 ? 2.305 4.349 -2.032 1.00 95.62 92 GLY A O 1
ATOM 750 N N . SER A 1 93 ? 0.740 5.785 -1.398 1.00 97.81 93 SER A N 1
ATOM 751 C CA . SER A 1 93 ? 0.596 6.348 -2.748 1.00 97.81 93 SER A CA 1
ATOM 752 C C . SER A 1 93 ? 1.802 7.180 -3.183 1.00 97.81 93 SER A C 1
ATOM 754 O O . SER A 1 93 ? 2.222 7.070 -4.339 1.00 97.81 93 SER A O 1
ATOM 756 N N . THR A 1 94 ? 2.394 7.941 -2.263 1.00 97.50 94 THR A N 1
ATOM 757 C CA . THR A 1 94 ? 3.668 8.635 -2.484 1.00 97.50 94 THR A CA 1
ATOM 758 C C . THR A 1 94 ? 4.785 7.635 -2.765 1.00 97.50 94 THR A C 1
ATOM 760 O O . THR A 1 94 ? 5.402 7.717 -3.824 1.00 97.50 94 THR A O 1
ATOM 763 N N . ASN A 1 95 ? 4.947 6.613 -1.916 1.00 96.69 95 ASN A N 1
ATOM 764 C CA . ASN A 1 95 ? 5.948 5.558 -2.097 1.00 96.69 95 ASN A CA 1
ATOM 765 C C . ASN A 1 95 ? 5.847 4.896 -3.481 1.00 96.69 95 ASN A C 1
ATOM 767 O O . ASN A 1 95 ? 6.855 4.711 -4.156 1.00 96.69 95 ASN A O 1
ATOM 771 N N . TYR A 1 96 ? 4.634 4.571 -3.947 1.00 97.50 96 TYR A N 1
ATOM 772 C CA . TYR A 1 96 ? 4.436 4.003 -5.288 1.00 97.50 96 TYR A CA 1
ATOM 773 C C . TYR A 1 96 ? 4.935 4.924 -6.404 1.00 97.50 96 TYR A C 1
ATOM 775 O O . TYR A 1 96 ? 5.566 4.461 -7.355 1.00 97.50 96 TYR A O 1
ATOM 783 N N . THR A 1 97 ? 4.665 6.224 -6.285 1.00 97.50 97 THR A N 1
ATOM 784 C CA . THR A 1 97 ? 5.115 7.223 -7.262 1.00 97.50 97 THR A CA 1
ATOM 785 C C . THR A 1 97 ? 6.638 7.325 -7.266 1.00 97.50 97 THR A C 1
ATOM 787 O O . THR A 1 97 ? 7.246 7.245 -8.330 1.00 97.50 97 THR A O 1
ATOM 790 N N . GLU A 1 98 ? 7.262 7.385 -6.090 1.00 96.44 98 GLU A N 1
ATOM 791 C CA . GLU A 1 98 ? 8.723 7.381 -5.951 1.00 96.44 98 GLU A CA 1
ATOM 792 C C . GLU A 1 98 ? 9.352 6.116 -6.552 1.00 96.44 98 GLU A C 1
ATOM 794 O O . GLU A 1 98 ? 10.370 6.183 -7.240 1.00 96.44 98 GLU A O 1
ATOM 799 N N . GLY A 1 99 ? 8.714 4.957 -6.366 1.00 95.75 99 GLY A N 1
ATOM 800 C CA . GLY A 1 99 ? 9.132 3.707 -6.995 1.00 95.75 99 GLY A CA 1
ATOM 801 C C . GLY A 1 99 ? 9.101 3.776 -8.523 1.00 95.75 99 GLY A C 1
ATOM 802 O O . GLY A 1 99 ? 10.055 3.362 -9.182 1.00 95.75 99 GLY A O 1
ATOM 803 N N . LEU A 1 100 ? 8.033 4.332 -9.109 1.00 95.88 100 LEU A N 1
ATOM 804 C CA . LEU A 1 100 ? 7.943 4.527 -10.562 1.00 95.88 100 LEU A CA 1
ATOM 805 C C . LEU A 1 100 ? 9.058 5.435 -11.094 1.00 95.88 100 LEU A C 1
ATOM 807 O O . LEU A 1 100 ? 9.618 5.157 -12.156 1.00 95.88 100 LEU A O 1
ATOM 811 N N . GLU A 1 101 ? 9.380 6.505 -10.369 1.00 95.62 101 GLU A N 1
ATOM 812 C CA . GLU A 1 101 ? 10.455 7.430 -10.735 1.00 95.62 101 GLU A CA 1
ATOM 813 C C . GLU A 1 101 ? 11.829 6.751 -10.654 1.00 95.62 101 GLU A C 1
ATOM 815 O O . GLU A 1 101 ? 12.630 6.852 -11.588 1.00 95.62 101 GLU A O 1
ATOM 820 N N . ALA A 1 102 ? 12.077 5.982 -9.592 1.00 93.06 102 ALA A N 1
ATOM 821 C CA . ALA A 1 102 ? 13.305 5.213 -9.410 1.00 93.06 102 ALA A CA 1
ATOM 822 C C . ALA A 1 102 ? 13.502 4.137 -10.496 1.00 93.06 102 ALA A C 1
ATOM 824 O O . ALA A 1 102 ? 14.621 3.909 -10.960 1.00 93.06 102 ALA A O 1
ATOM 825 N N . ALA A 1 103 ? 12.422 3.530 -11.001 1.00 89.25 103 ALA A N 1
ATOM 826 C CA . ALA A 1 103 ? 12.488 2.513 -12.057 1.00 89.25 103 ALA A CA 1
ATOM 827 C C . ALA A 1 103 ? 13.108 3.012 -13.379 1.00 89.25 103 ALA A C 1
ATOM 829 O O . ALA A 1 103 ? 13.513 2.201 -14.223 1.00 89.25 103 ALA A O 1
ATOM 830 N N . VAL A 1 104 ? 13.165 4.333 -13.584 1.00 87.00 104 VAL A N 1
ATOM 831 C CA . VAL A 1 104 ? 13.779 4.962 -14.763 1.00 87.00 104 VAL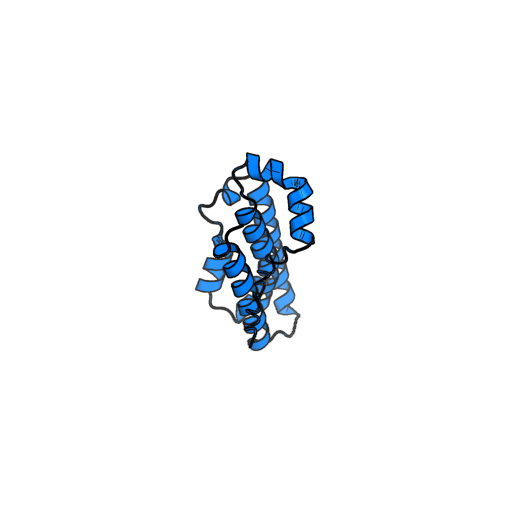 A CA 1
ATOM 832 C C . VAL A 1 104 ? 15.304 4.884 -14.707 1.00 87.00 104 VAL A C 1
ATOM 834 O O . VAL A 1 104 ? 15.953 4.743 -15.746 1.00 87.00 104 VAL A O 1
ATOM 837 N N . THR A 1 105 ? 15.884 4.978 -13.513 1.00 85.50 105 THR A N 1
ATOM 838 C CA . THR A 1 105 ? 17.332 5.111 -13.310 1.00 85.50 105 THR A CA 1
ATOM 839 C C . THR A 1 105 ? 17.963 3.854 -12.719 1.00 85.50 105 THR A C 1
ATOM 841 O O . THR A 1 105 ? 19.156 3.620 -12.924 1.00 85.50 105 THR A O 1
ATOM 844 N N . GLU A 1 106 ? 17.184 3.011 -12.040 1.00 80.50 106 GLU A N 1
ATOM 845 C CA . GLU A 1 106 ? 17.688 1.812 -11.380 1.00 80.50 106 GLU A CA 1
ATOM 846 C C . GLU A 1 106 ? 17.711 0.577 -12.304 1.00 80.50 106 GLU A C 1
ATOM 848 O O . GLU A 1 106 ? 16.696 0.199 -12.907 1.00 80.50 106 GLU A O 1
ATOM 853 N N . PRO A 1 107 ? 18.856 -0.128 -12.414 1.00 81.00 107 PRO A N 1
ATOM 854 C CA . PRO A 1 107 ? 18.954 -1.357 -13.191 1.00 81.00 107 PRO A CA 1
ATOM 855 C C . PRO A 1 107 ? 18.318 -2.534 -12.434 1.00 81.00 107 PRO A C 1
ATOM 857 O O . PRO A 1 107 ? 18.999 -3.344 -11.807 1.00 81.00 107 PRO A O 1
ATOM 860 N N . ILE A 1 108 ? 16.994 -2.653 -12.524 1.00 88.12 108 ILE A N 1
ATOM 861 C CA . ILE A 1 108 ? 16.226 -3.748 -11.917 1.00 88.12 108 ILE A CA 1
ATOM 862 C C . ILE A 1 108 ? 15.852 -4.821 -12.933 1.00 88.12 108 ILE A C 1
ATOM 864 O O . ILE A 1 108 ? 15.526 -4.536 -14.084 1.00 88.12 108 ILE A O 1
ATOM 868 N N . THR A 1 109 ? 15.878 -6.078 -12.485 1.00 91.00 109 THR A N 1
ATOM 869 C CA . THR A 1 109 ? 15.538 -7.260 -13.290 1.00 91.00 109 THR A CA 1
ATOM 870 C C . THR A 1 109 ? 14.194 -7.849 -12.868 1.00 91.00 109 THR A C 1
ATOM 872 O O . THR A 1 109 ? 13.797 -7.733 -11.708 1.00 91.00 109 THR A O 1
ATOM 875 N N . SER A 1 110 ? 13.528 -8.567 -13.776 1.00 89.38 110 SER A N 1
ATOM 876 C CA . SER A 1 110 ? 12.296 -9.305 -13.459 1.00 89.38 110 SER A CA 1
ATOM 877 C C . SER A 1 110 ? 12.488 -10.295 -12.306 1.00 89.38 110 SER A C 1
ATOM 879 O O . SER A 1 110 ? 11.652 -10.375 -11.415 1.00 89.38 110 SER A O 1
ATOM 881 N N . ALA A 1 111 ? 13.628 -10.993 -12.262 1.00 91.19 111 ALA A N 1
ATOM 882 C CA . ALA A 1 111 ? 13.946 -11.936 -11.190 1.00 91.19 111 ALA A CA 1
ATOM 883 C C . ALA A 1 111 ? 14.105 -11.257 -9.820 1.00 91.19 111 ALA A C 1
ATOM 885 O O . ALA A 1 111 ? 13.794 -11.860 -8.796 1.00 91.19 111 ALA A O 1
ATOM 886 N N . HIS A 1 112 ? 14.615 -10.022 -9.783 1.00 91.12 112 HIS A N 1
ATOM 887 C CA . HIS A 1 112 ? 14.670 -9.235 -8.551 1.00 91.12 112 HIS A CA 1
ATOM 888 C C . HIS A 1 112 ? 13.260 -8.853 -8.087 1.00 91.12 112 HIS A C 1
ATOM 890 O O . HIS A 1 112 ? 12.923 -9.077 -6.928 1.00 91.12 112 HIS A O 1
ATOM 896 N N . CYS A 1 113 ? 12.422 -8.384 -9.011 1.00 92.31 113 CYS A N 1
ATOM 897 C CA . CYS A 1 113 ? 11.040 -8.017 -8.722 1.00 92.31 113 CYS A CA 1
ATOM 898 C C . CYS A 1 113 ? 10.178 -9.180 -8.246 1.00 92.31 113 CYS A C 1
ATOM 900 O O . CYS A 1 113 ? 9.425 -9.011 -7.293 1.00 92.31 113 CYS A O 1
ATOM 902 N N . GLN A 1 114 ? 10.341 -10.366 -8.837 1.00 89.50 114 GLN A N 1
ATOM 903 C CA . GLN A 1 114 ? 9.628 -11.557 -8.385 1.00 89.50 114 GLN A CA 1
ATOM 904 C C . GLN A 1 114 ? 9.943 -11.873 -6.918 1.00 89.50 114 GLN A C 1
ATOM 906 O O . GLN A 1 114 ? 9.032 -12.100 -6.135 1.00 89.50 114 GLN A O 1
ATOM 911 N N . ARG A 1 115 ? 11.221 -11.814 -6.514 1.00 90.69 115 ARG A N 1
ATOM 912 C CA . ARG A 1 115 ? 11.608 -12.084 -5.118 1.00 90.69 115 ARG A CA 1
ATOM 913 C C . ARG A 1 115 ? 11.015 -11.080 -4.137 1.00 90.69 115 ARG A C 1
ATOM 915 O O . ARG A 1 115 ? 10.636 -11.475 -3.039 1.00 90.69 115 ARG A O 1
ATOM 922 N N . ILE A 1 116 ? 10.960 -9.802 -4.516 1.00 89.62 116 ILE A N 1
ATOM 923 C CA . ILE A 1 116 ? 10.340 -8.780 -3.669 1.00 89.62 116 ILE A CA 1
ATOM 924 C C . ILE A 1 116 ? 8.839 -9.043 -3.540 1.00 89.62 116 ILE A C 1
ATOM 926 O O . ILE A 1 116 ? 8.331 -9.064 -2.423 1.00 89.62 116 ILE A O 1
ATOM 930 N N . ALA A 1 117 ? 8.151 -9.293 -4.658 1.00 85.88 117 ALA A N 1
ATOM 931 C CA . ALA A 1 117 ? 6.723 -9.594 -4.658 1.00 85.88 117 ALA A CA 1
ATOM 932 C C . ALA A 1 117 ? 6.407 -10.829 -3.797 1.00 85.88 117 ALA A C 1
ATOM 934 O O . ALA A 1 117 ? 5.549 -10.754 -2.924 1.00 85.88 117 ALA A O 1
ATOM 935 N N . ASP A 1 118 ? 7.154 -11.925 -3.964 1.00 87.50 118 ASP A N 1
ATOM 936 C CA . ASP A 1 118 ? 6.969 -13.156 -3.188 1.00 87.50 118 ASP A CA 1
ATOM 937 C C . ASP A 1 118 ? 7.163 -12.924 -1.680 1.00 87.50 118 ASP A C 1
ATOM 939 O O . ASP A 1 118 ? 6.368 -13.406 -0.869 1.00 87.50 118 ASP A O 1
ATOM 943 N N . SER A 1 119 ? 8.202 -12.170 -1.297 1.00 89.62 119 SER A N 1
ATOM 944 C CA . SER A 1 119 ? 8.467 -11.831 0.106 1.00 89.62 119 SER A CA 1
ATOM 945 C C . SER A 1 119 ? 7.340 -10.985 0.692 1.00 89.62 119 SER A C 1
ATOM 947 O O . SER A 1 119 ? 6.805 -11.310 1.749 1.00 89.62 119 SER A O 1
ATOM 949 N N . TRP A 1 120 ? 6.941 -9.931 -0.017 1.00 90.75 120 TRP A N 1
ATOM 950 C CA . TRP A 1 120 ? 5.904 -9.016 0.443 1.00 90.75 120 TRP A CA 1
ATOM 951 C C . TRP A 1 120 ? 4.530 -9.697 0.545 1.00 90.75 120 TRP A C 1
ATOM 953 O O . TRP A 1 120 ? 3.817 -9.518 1.533 1.00 90.75 120 TRP A O 1
ATOM 963 N N . PHE A 1 121 ? 4.175 -10.560 -0.414 1.00 84.12 121 PHE A N 1
ATOM 964 C CA . PHE A 1 121 ? 2.955 -11.369 -0.337 1.00 84.12 121 PHE A CA 1
ATOM 965 C C . PHE A 1 121 ? 2.967 -12.337 0.839 1.00 84.12 121 PHE A C 1
ATOM 967 O O . PHE A 1 121 ? 1.933 -12.517 1.485 1.00 84.12 121 PHE A O 1
ATOM 974 N N . ALA A 1 122 ? 4.113 -12.948 1.143 1.00 87.31 122 ALA A N 1
ATOM 975 C CA . ALA A 1 122 ? 4.237 -13.817 2.305 1.00 87.31 122 ALA A CA 1
ATOM 976 C C . ALA A 1 122 ? 3.996 -13.055 3.619 1.00 87.31 122 ALA A C 1
ATOM 978 O O . ALA A 1 122 ? 3.356 -13.600 4.522 1.00 87.31 122 ALA A O 1
ATOM 979 N N . ASP A 1 123 ? 4.448 -11.804 3.720 1.00 87.69 123 ASP A N 1
ATOM 980 C CA . ASP A 1 123 ? 4.220 -10.968 4.902 1.00 87.69 123 ASP A CA 1
ATOM 981 C C . ASP A 1 123 ? 2.750 -10.523 5.012 1.00 87.69 123 ASP A C 1
ATOM 983 O O . ASP A 1 123 ? 2.126 -10.722 6.057 1.00 87.69 123 ASP A O 1
ATOM 987 N N . MET A 1 124 ? 2.137 -10.058 3.916 1.00 86.19 124 MET A N 1
ATOM 988 C CA . MET A 1 124 ? 0.702 -9.723 3.879 1.00 86.19 124 MET A CA 1
ATOM 989 C C . MET A 1 124 ? -0.194 -10.925 4.218 1.00 86.19 124 MET A C 1
ATOM 991 O O . MET A 1 124 ? -1.186 -10.797 4.946 1.00 86.19 124 MET A O 1
ATOM 995 N N . LYS A 1 125 ? 0.158 -12.119 3.726 1.00 84.56 125 LYS A N 1
ATOM 996 C CA . LYS A 1 125 ? -0.557 -13.364 4.032 1.00 84.56 125 LYS A CA 1
ATOM 997 C C . LYS A 1 125 ? -0.466 -13.708 5.518 1.00 84.56 125 LYS A C 1
ATOM 999 O O . LYS A 1 125 ? -1.489 -14.006 6.132 1.00 84.56 125 LYS A O 1
ATOM 1004 N N . ARG A 1 126 ? 0.727 -13.605 6.114 1.00 85.00 126 ARG A N 1
ATOM 1005 C CA . ARG A 1 126 ? 0.951 -13.891 7.540 1.00 85.00 126 ARG A CA 1
ATOM 1006 C C . ARG A 1 126 ? 0.074 -13.022 8.440 1.00 85.00 126 ARG A C 1
ATOM 1008 O O . ARG A 1 126 ? -0.602 -13.538 9.323 1.00 85.00 126 ARG A O 1
ATOM 10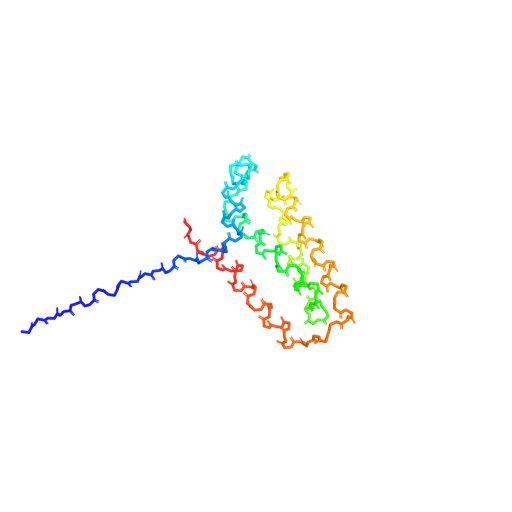15 N N . LEU A 1 127 ? -0.011 -11.727 8.134 1.00 82.75 127 LEU A N 1
ATOM 1016 C CA . LEU A 1 127 ? -0.859 -10.775 8.862 1.00 82.75 127 LEU A CA 1
ATOM 1017 C C . LEU A 1 127 ? -2.366 -11.057 8.729 1.00 82.75 127 LEU A C 1
ATOM 1019 O O . LEU A 1 127 ? -3.162 -10.577 9.536 1.00 82.75 127 LEU A O 1
ATOM 1023 N N . THR A 1 128 ? -2.768 -11.818 7.710 1.00 75.19 128 THR A N 1
ATOM 1024 C CA . THR A 1 128 ? -4.169 -12.171 7.445 1.00 75.19 128 THR A CA 1
ATOM 1025 C C . THR A 1 128 ? -4.578 -13.482 8.121 1.00 75.19 128 THR A C 1
ATOM 1027 O O . THR A 1 128 ? -5.721 -13.612 8.555 1.00 75.19 128 THR A O 1
ATOM 1030 N N . GLU A 1 129 ? -3.662 -14.447 8.221 1.00 70.94 129 GLU A N 1
ATOM 1031 C CA . GLU A 1 129 ? -3.959 -15.812 8.678 1.00 70.94 129 GLU A CA 1
ATOM 1032 C C . GLU A 1 129 ? -3.649 -16.058 10.162 1.00 70.94 129 GLU A C 1
ATOM 1034 O O . GLU A 1 129 ? -4.214 -16.981 10.752 1.00 70.94 129 GLU A O 1
ATOM 1039 N N . GLU A 1 130 ? -2.792 -15.251 10.794 1.00 54.72 130 GLU A N 1
ATOM 1040 C CA . GLU A 1 130 ? -2.408 -15.485 12.186 1.00 54.72 130 GLU A CA 1
ATOM 1041 C C . GLU A 1 130 ? -3.419 -14.880 13.189 1.00 54.72 130 GLU A C 1
ATOM 1043 O O . GLU A 1 130 ? -3.742 -13.679 13.142 1.00 54.72 130 GLU A O 1
ATOM 1048 N N . PRO A 1 131 ? -3.950 -15.692 14.129 1.00 48.28 131 PRO A N 1
ATOM 1049 C CA . PRO A 1 131 ? -4.668 -15.163 15.278 1.00 48.28 131 PRO A CA 1
ATOM 1050 C C . PRO A 1 131 ? -3.679 -14.373 16.146 1.00 48.28 131 PRO A C 1
ATOM 1052 O O . PRO A 1 131 ? -2.647 -14.910 16.544 1.00 48.28 131 PRO A O 1
ATOM 1055 N N . GLN A 1 132 ? -3.994 -13.100 16.398 1.00 52.25 132 GLN A N 1
ATOM 1056 C CA . GLN A 1 132 ? -3.281 -12.267 17.369 1.00 52.25 132 GLN A CA 1
ATOM 1057 C C . GLN A 1 132 ? -3.936 -12.406 18.740 1.00 52.25 132 GLN A C 1
ATOM 1059 O O . GLN A 1 132 ? -5.190 -12.386 18.776 1.00 52.25 132 GLN A O 1
#

pLDDT: mean 84.0, std 17.45, range [37.56, 97.81]

Mean predicted aligned error: 8.2 Å